Protein AF-A0A3B0WIZ2-F1 (afdb_monomer_lite)

Organism: NCBI:txid652676

Radius of gyration: 15.86 Å; chains: 1; bounding box: 39×32×47 Å

Sequence (96 aa):
MREWQLPKSLQEMTEFHIEPEKACDYKLETAIIHIATCITNNALAEIPISSDTLNINPIAWELTKLSVDDMEGIKAEVDLQASSVMGMLFSHKKSA

Secondary structure (DSSP, 8-state):
-TTTT--HHHHHHHHHTTSGGG-SS-HHHHHHHHHHHHHHHHHHTTPPP-TTT----HHHHHHH---HHHHHHHHHHHHHHHHHHHHHHT------

Foldseek 3Di:
DVVVVDDPLVVQLVVDLCPLVPGDPNSQSNLVSVQVVQLVVCVVVVHDQDPVRRPRDVVSCVSPVDDSVCSVVVSVVCVVVVVVVCCVVVVDDPPD

Structure (mmCIF, N/CA/C/O backbone):
data_AF-A0A3B0WIZ2-F1
#
_entry.id   AF-A0A3B0WIZ2-F1
#
loop_
_atom_site.group_PDB
_atom_site.id
_atom_site.type_symbol
_atom_site.label_atom_id
_atom_site.label_alt_id
_atom_site.label_comp_id
_atom_site.label_asym_id
_atom_site.label_entity_id
_atom_site.label_seq_id
_atom_site.pdbx_PDB_ins_code
_atom_site.Cartn_x
_atom_site.Cartn_y
_atom_site.Cartn_z
_atom_site.occupancy
_atom_site.B_iso_or_equiv
_atom_site.auth_seq_id
_atom_site.auth_comp_id
_atom_site.auth_asym_id
_atom_site.auth_atom_id
_atom_site.pdbx_PDB_model_num
ATOM 1 N N . MET A 1 1 ? -16.929 -1.122 -1.369 1.00 91.94 1 MET A N 1
ATOM 2 C CA . MET A 1 1 ? -16.523 -1.856 -0.146 1.00 91.94 1 MET A CA 1
ATOM 3 C C . MET A 1 1 ? -17.662 -2.027 0.861 1.00 91.94 1 MET A C 1
ATOM 5 O O . MET A 1 1 ? -17.936 -3.161 1.229 1.00 91.94 1 MET A O 1
ATOM 9 N N . ARG A 1 2 ? -18.350 -0.949 1.279 1.00 93.88 2 ARG A N 1
ATOM 10 C CA . ARG A 1 2 ? -19.446 -1.004 2.274 1.00 93.88 2 ARG A CA 1
ATOM 11 C C . ARG A 1 2 ? -20.692 -1.767 1.802 1.00 93.88 2 ARG A C 1
ATOM 13 O O . ARG A 1 2 ? -21.144 -2.657 2.510 1.00 93.88 2 ARG A O 1
ATOM 20 N N . GLU A 1 3 ? -21.161 -1.504 0.583 1.00 97.12 3 GLU A N 1
ATOM 21 C CA . GLU A 1 3 ? -22.319 -2.207 -0.007 1.00 97.12 3 GLU A CA 1
ATOM 22 C C . GLU A 1 3 ? -22.094 -3.714 -0.186 1.00 97.12 3 GLU A C 1
ATOM 24 O O . GLU A 1 3 ? -23.029 -4.503 -0.150 1.00 97.12 3 GLU A O 1
ATOM 29 N N . TRP A 1 4 ? -20.837 -4.128 -0.353 1.00 97.12 4 TRP A N 1
ATOM 30 C CA . TRP A 1 4 ? -20.459 -5.542 -0.449 1.00 97.12 4 TRP A CA 1
ATOM 31 C C . TRP A 1 4 ? -20.200 -6.174 0.922 1.00 97.12 4 TRP A C 1
ATOM 33 O O . TRP A 1 4 ? -19.744 -7.310 0.991 1.00 97.12 4 TRP A O 1
ATOM 43 N N . GLN A 1 5 ? -20.438 -5.425 2.005 1.00 96.75 5 GLN A N 1
ATOM 44 C CA . GLN A 1 5 ? -20.239 -5.851 3.390 1.00 96.75 5 GLN A CA 1
ATOM 45 C C . GLN A 1 5 ? -18.851 -6.459 3.657 1.00 96.75 5 GLN A C 1
ATOM 47 O O . GLN A 1 5 ? -18.700 -7.357 4.482 1.00 96.75 5 GLN A O 1
ATOM 52 N N . LEU A 1 6 ? -17.815 -5.959 2.972 1.00 97.62 6 LEU A N 1
ATOM 53 C CA . LEU A 1 6 ? -16.448 -6.435 3.180 1.00 97.62 6 LEU A CA 1
ATOM 54 C C . LEU A 1 6 ? -15.933 -6.070 4.583 1.00 97.62 6 LEU A C 1
ATOM 56 O O . LEU A 1 6 ? -16.417 -5.096 5.166 1.00 97.62 6 LEU A O 1
ATOM 60 N N . PRO A 1 7 ? -14.929 -6.789 5.117 1.00 97.81 7 PRO A N 1
ATOM 61 C CA . PRO A 1 7 ? -14.315 -6.475 6.405 1.00 97.81 7 PRO A CA 1
ATOM 62 C C . PRO A 1 7 ? -13.897 -5.008 6.544 1.00 97.81 7 PRO A C 1
ATOM 64 O O . PRO A 1 7 ? -13.490 -4.368 5.572 1.00 97.81 7 PRO A O 1
ATOM 67 N N . LYS A 1 8 ? -13.965 -4.484 7.774 1.00 97.00 8 LYS A N 1
ATOM 68 C CA . LYS A 1 8 ? -13.622 -3.087 8.078 1.00 97.00 8 LYS A CA 1
ATOM 69 C C . LYS A 1 8 ? -12.188 -2.726 7.691 1.00 97.00 8 LYS A C 1
ATOM 71 O O . LYS A 1 8 ? -11.993 -1.644 7.152 1.00 97.00 8 LYS A O 1
ATOM 76 N N . SER A 1 9 ? -11.252 -3.664 7.822 1.00 96.62 9 SER A N 1
ATOM 77 C CA . SER A 1 9 ? -9.875 -3.506 7.344 1.00 96.62 9 SER A CA 1
ATOM 78 C C . SER A 1 9 ? -9.803 -3.159 5.858 1.00 96.62 9 SER A C 1
ATOM 80 O O . SER A 1 9 ? -9.175 -2.173 5.486 1.00 96.62 9 SER A O 1
ATOM 82 N N . LEU A 1 10 ? -10.518 -3.906 5.006 1.00 97.00 10 LEU A N 1
ATOM 83 C CA . LEU A 1 10 ? -10.549 -3.652 3.563 1.00 97.00 10 LEU A CA 1
ATOM 84 C C . LEU A 1 10 ? -11.240 -2.327 3.227 1.00 97.00 10 LEU A C 1
ATOM 86 O O . LEU A 1 10 ? -10.859 -1.663 2.264 1.00 97.00 10 LEU A O 1
ATOM 90 N N . GLN A 1 11 ? -12.265 -1.950 3.997 1.00 97.50 11 GLN A N 1
ATOM 91 C CA . GLN A 1 11 ? -12.935 -0.660 3.828 1.00 97.50 11 GLN A CA 1
ATOM 92 C C . GLN A 1 11 ? -11.966 0.488 4.113 1.00 97.50 11 GLN A C 1
ATOM 94 O O . GLN A 1 11 ? -11.808 1.356 3.262 1.00 97.50 11 GLN A O 1
ATOM 99 N N . GLU A 1 12 ? -11.306 0.457 5.269 1.00 97.75 12 GLU A N 1
ATOM 100 C CA . GLU A 1 12 ? -10.455 1.542 5.751 1.00 97.75 12 GLU A CA 1
ATOM 101 C C . GLU A 1 12 ? -9.196 1.716 4.903 1.00 97.75 12 GLU A C 1
ATOM 103 O O . GLU A 1 12 ? -8.926 2.821 4.438 1.00 97.75 12 GLU A O 1
ATOM 108 N N . MET A 1 13 ? -8.481 0.627 4.599 1.00 97.25 13 MET A N 1
ATOM 109 C CA . MET A 1 13 ? -7.270 0.718 3.778 1.00 97.25 13 MET A CA 1
ATOM 110 C C . MET A 1 13 ? -7.585 1.234 2.368 1.00 97.25 13 MET A C 1
ATOM 112 O O . MET A 1 13 ? -6.852 2.051 1.825 1.00 97.25 13 MET A O 1
ATOM 116 N N . THR A 1 14 ? -8.721 0.838 1.782 1.00 96.38 14 THR A N 1
ATOM 117 C CA . THR A 1 14 ? -9.130 1.358 0.467 1.00 96.38 14 THR A CA 1
ATOM 118 C C . THR A 1 14 ? -9.522 2.834 0.552 1.00 96.38 14 THR A C 1
ATOM 120 O O . THR A 1 14 ? -9.236 3.593 -0.368 1.00 96.38 14 THR A O 1
ATOM 123 N N . GLU A 1 15 ? -10.160 3.251 1.644 1.00 97.50 15 GLU A N 1
ATOM 124 C CA . GLU A 1 15 ? -10.596 4.632 1.860 1.00 97.50 15 GLU A CA 1
ATOM 125 C C . GLU A 1 15 ? -9.422 5.591 2.105 1.00 97.50 15 GLU A C 1
ATOM 127 O O . GLU A 1 15 ? -9.449 6.708 1.594 1.00 97.50 15 GLU A O 1
ATOM 132 N N . PHE A 1 16 ? -8.378 5.152 2.817 1.00 98.38 16 PHE A N 1
ATOM 133 C CA . PHE A 1 16 ? -7.307 6.035 3.293 1.00 98.38 16 PHE A CA 1
ATOM 134 C C . PHE A 1 16 ? -5.897 5.722 2.772 1.00 98.38 16 PHE A C 1
ATOM 136 O O . PHE A 1 16 ? -4.972 6.430 3.143 1.00 98.38 16 PHE A O 1
ATOM 143 N N . HIS A 1 17 ? -5.673 4.745 1.883 1.00 97.62 17 HIS A N 1
ATOM 144 C CA . HIS A 1 17 ? -4.317 4.466 1.363 1.00 97.62 17 HIS A CA 1
ATOM 145 C C . HIS A 1 17 ? -3.632 5.650 0.657 1.00 97.62 17 HIS A C 1
ATOM 147 O O . HIS A 1 17 ? -2.419 5.627 0.496 1.00 97.62 17 HIS A O 1
ATOM 153 N N . ILE A 1 18 ? -4.362 6.678 0.215 1.00 97.19 18 ILE A N 1
ATOM 154 C CA . ILE A 1 18 ? -3.761 7.899 -0.351 1.00 97.19 18 ILE A CA 1
ATOM 155 C C . ILE A 1 18 ? -3.272 8.838 0.769 1.00 97.19 18 ILE A C 1
ATOM 157 O O . ILE A 1 18 ? -2.232 9.475 0.626 1.00 97.19 18 ILE A O 1
ATOM 161 N N . GLU A 1 19 ? -3.994 8.880 1.890 1.00 97.69 19 GLU A N 1
ATOM 162 C CA . GLU A 1 19 ? -3.756 9.734 3.065 1.00 97.69 19 GLU A CA 1
ATOM 163 C C . GLU A 1 19 ? -3.734 8.852 4.336 1.00 97.69 19 GLU A C 1
ATOM 165 O O . GLU A 1 19 ? -4.682 8.882 5.134 1.00 97.69 19 GLU A O 1
ATOM 170 N N . PRO A 1 20 ? -2.703 7.998 4.513 1.00 98.00 20 PRO A N 1
ATOM 171 C CA . PRO A 1 20 ? -2.681 6.949 5.539 1.00 98.00 20 PRO A CA 1
ATOM 172 C C . PRO A 1 20 ? -2.764 7.477 6.979 1.00 98.00 20 PRO A C 1
ATOM 174 O O . PRO A 1 20 ? -3.153 6.743 7.884 1.00 98.00 20 PRO A O 1
ATOM 177 N N . GLU A 1 21 ? -2.455 8.752 7.210 1.00 97.81 21 GLU A N 1
ATOM 178 C CA . GLU A 1 21 ? -2.613 9.434 8.495 1.00 97.81 21 GLU A CA 1
ATOM 179 C C . GLU A 1 21 ? -4.072 9.560 8.958 1.00 97.81 21 GLU A C 1
ATOM 181 O O . GLU A 1 21 ? -4.316 9.759 10.149 1.00 97.81 21 GLU A O 1
ATOM 186 N N . LYS A 1 22 ? -5.041 9.432 8.041 1.00 98.25 22 LYS A N 1
ATOM 187 C CA . LYS A 1 22 ? -6.478 9.455 8.357 1.00 98.25 22 LYS A CA 1
ATOM 188 C C . LYS A 1 22 ? -7.012 8.104 8.838 1.00 98.25 22 LYS A C 1
ATOM 190 O O . LYS A 1 22 ? -8.137 8.055 9.330 1.00 98.25 22 LYS A O 1
ATOM 195 N N . ALA A 1 23 ? -6.231 7.029 8.713 1.00 98.00 23 ALA A N 1
ATOM 196 C CA . ALA A 1 23 ? -6.607 5.723 9.237 1.00 98.00 23 ALA A CA 1
ATOM 197 C C . ALA A 1 23 ? -6.661 5.737 10.775 1.00 98.00 23 ALA A C 1
ATOM 199 O O . ALA A 1 23 ? -5.828 6.351 11.452 1.00 98.00 23 ALA A O 1
ATOM 200 N N . CYS A 1 24 ? -7.630 5.019 11.331 1.00 96.50 24 CYS A N 1
ATOM 201 C CA . CYS A 1 24 ? -7.904 4.934 12.761 1.00 96.50 24 CYS A CA 1
ATOM 202 C C . CYS A 1 24 ? -7.583 3.541 13.305 1.00 96.50 24 CYS A C 1
ATOM 204 O O . CYS A 1 24 ? -6.718 3.425 14.175 1.00 96.50 24 CYS A O 1
ATOM 206 N N . ASP A 1 25 ? -8.248 2.508 12.784 1.00 97.88 25 ASP A N 1
ATOM 207 C CA . ASP A 1 25 ? -8.222 1.154 13.340 1.00 97.88 25 ASP A CA 1
ATOM 208 C C . ASP A 1 25 ? -7.223 0.245 12.603 1.00 97.88 25 ASP A C 1
ATOM 210 O O . ASP A 1 25 ? -6.608 -0.619 13.227 1.00 97.88 25 ASP A O 1
ATOM 214 N N . TYR A 1 26 ? -6.998 0.467 11.302 1.00 98.19 26 TYR A N 1
ATOM 215 C CA . TYR A 1 26 ? -6.175 -0.396 10.433 1.00 98.19 26 TYR A CA 1
ATOM 216 C C . TYR A 1 26 ? -5.007 0.372 9.807 1.00 98.19 26 TYR A C 1
ATOM 218 O O . TYR A 1 26 ? -4.799 0.395 8.588 1.00 98.19 26 TYR A O 1
ATOM 226 N N . LYS A 1 27 ? -4.257 1.076 10.661 1.00 98.31 27 LYS A N 1
ATOM 227 C CA . LYS A 1 27 ? -3.191 1.999 10.243 1.00 98.31 27 LYS A CA 1
ATOM 228 C C . LYS A 1 27 ? -2.041 1.298 9.530 1.00 98.31 27 LYS A C 1
ATOM 230 O O . LYS A 1 27 ? -1.553 1.807 8.526 1.00 98.31 27 LYS A O 1
ATOM 235 N N . LEU A 1 28 ? -1.607 0.143 10.040 1.00 98.38 28 LEU A N 1
ATOM 236 C CA . LEU A 1 28 ? -0.479 -0.590 9.467 1.00 98.38 28 LEU A CA 1
ATOM 237 C C . LEU A 1 28 ? -0.828 -1.123 8.074 1.00 98.38 28 LEU A C 1
ATOM 239 O O . LEU A 1 28 ? -0.061 -0.943 7.136 1.00 98.38 28 LEU A O 1
ATOM 243 N N . GLU A 1 29 ? -2.003 -1.725 7.918 1.00 98.19 29 GLU A N 1
ATOM 244 C CA . GLU A 1 29 ? -2.498 -2.217 6.635 1.00 98.19 29 GLU A CA 1
ATOM 245 C C . GLU A 1 29 ? -2.655 -1.073 5.633 1.00 98.19 29 GLU A C 1
ATOM 247 O O . GLU A 1 29 ? -2.226 -1.188 4.485 1.00 98.19 29 GLU A O 1
ATOM 252 N N . THR A 1 30 ? -3.199 0.063 6.077 1.00 98.56 30 THR A N 1
ATOM 253 C CA . THR A 1 30 ? -3.322 1.262 5.239 1.00 98.56 30 THR A CA 1
ATOM 254 C C . THR A 1 30 ? -1.950 1.781 4.800 1.00 98.56 30 THR A C 1
ATOM 256 O O . THR A 1 30 ? -1.766 2.093 3.625 1.00 98.56 30 THR A O 1
ATOM 259 N N . ALA A 1 31 ? -0.964 1.811 5.702 1.00 98.44 31 ALA A N 1
ATOM 260 C CA . ALA A 1 31 ? 0.416 2.178 5.387 1.00 98.44 31 ALA A CA 1
ATOM 261 C C . ALA A 1 31 ? 1.071 1.220 4.377 1.00 98.44 31 ALA A C 1
ATOM 263 O O . ALA A 1 31 ? 1.747 1.675 3.456 1.00 98.44 31 ALA A O 1
ATOM 264 N N . ILE A 1 32 ? 0.842 -0.090 4.505 1.00 97.94 32 ILE A N 1
ATOM 265 C CA . ILE A 1 32 ? 1.351 -1.089 3.553 1.00 97.94 32 ILE A CA 1
ATOM 266 C C . ILE A 1 32 ? 0.764 -0.846 2.156 1.00 97.94 32 ILE A C 1
ATOM 268 O O . ILE A 1 32 ? 1.512 -0.800 1.179 1.00 97.94 32 ILE A O 1
ATOM 272 N N . ILE A 1 33 ? -0.554 -0.639 2.047 1.00 97.94 33 ILE A N 1
ATOM 273 C CA . ILE A 1 33 ? -1.203 -0.362 0.754 1.00 97.94 33 ILE A CA 1
ATOM 274 C C . ILE A 1 33 ? -0.744 0.983 0.177 1.00 97.94 33 ILE A C 1
ATOM 276 O O . ILE A 1 33 ? -0.552 1.085 -1.036 1.00 97.94 33 ILE A O 1
ATOM 280 N N . HIS A 1 34 ? -0.512 1.992 1.020 1.00 98.31 34 HIS A N 1
ATOM 281 C CA . HIS A 1 34 ? 0.054 3.272 0.599 1.00 98.31 34 HIS A CA 1
ATOM 282 C C . HIS A 1 34 ? 1.428 3.092 -0.065 1.00 98.31 34 HIS A C 1
ATOM 284 O O . HIS A 1 34 ? 1.615 3.493 -1.214 1.00 98.31 34 HIS A O 1
ATOM 290 N N . ILE A 1 35 ? 2.364 2.412 0.612 1.00 97.25 35 ILE A N 1
ATOM 291 C CA . ILE A 1 35 ? 3.706 2.134 0.072 1.00 97.25 35 ILE A CA 1
ATOM 292 C C . ILE A 1 35 ? 3.610 1.344 -1.238 1.00 97.25 35 ILE A C 1
ATOM 294 O O . ILE A 1 35 ? 4.215 1.734 -2.238 1.00 97.25 35 ILE A O 1
ATOM 298 N N . ALA A 1 36 ? 2.808 0.274 -1.264 1.00 96.31 36 ALA A N 1
ATOM 299 C CA . ALA A 1 36 ? 2.614 -0.542 -2.461 1.00 96.31 36 ALA A CA 1
ATOM 300 C C . ALA A 1 36 ? 2.075 0.281 -3.644 1.00 96.31 36 ALA A C 1
ATOM 302 O O . ALA A 1 36 ? 2.523 0.103 -4.780 1.00 96.31 36 ALA A O 1
ATOM 303 N N . THR A 1 37 ? 1.157 1.215 -3.381 1.00 96.12 37 THR A N 1
ATOM 304 C CA . THR A 1 37 ? 0.600 2.124 -4.392 1.00 96.12 37 THR A CA 1
ATOM 305 C C . THR A 1 37 ? 1.677 3.050 -4.953 1.00 96.12 37 THR A C 1
ATOM 307 O O . THR A 1 37 ? 1.797 3.165 -6.171 1.00 96.12 37 THR A O 1
ATOM 310 N N . CYS A 1 38 ? 2.506 3.663 -4.102 1.00 95.44 38 CYS A N 1
ATOM 311 C CA . CYS A 1 38 ? 3.590 4.543 -4.549 1.00 95.44 38 CYS A CA 1
ATOM 312 C C . CYS A 1 38 ? 4.637 3.799 -5.392 1.00 95.44 38 CYS A C 1
ATOM 314 O O . CY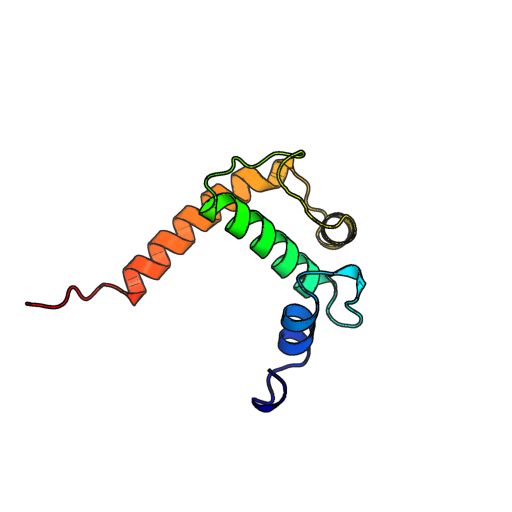S A 1 38 ? 5.001 4.273 -6.468 1.00 95.44 38 CYS A O 1
ATOM 316 N N . ILE A 1 39 ? 5.067 2.609 -4.958 1.00 94.56 39 ILE A N 1
ATOM 317 C CA . ILE A 1 39 ? 6.008 1.769 -5.719 1.00 94.56 39 ILE A CA 1
ATOM 318 C C . ILE A 1 39 ? 5.418 1.400 -7.086 1.00 94.56 39 ILE A C 1
ATOM 320 O O . ILE A 1 39 ? 6.091 1.524 -8.110 1.00 94.56 39 ILE A O 1
ATOM 324 N N . THR A 1 40 ? 4.152 0.978 -7.111 1.00 93.12 40 THR A N 1
ATOM 325 C CA . THR A 1 40 ? 3.465 0.576 -8.346 1.00 93.12 40 THR A CA 1
ATOM 326 C C . THR A 1 40 ? 3.305 1.755 -9.302 1.00 93.12 40 THR A C 1
ATOM 328 O O . THR A 1 40 ? 3.558 1.610 -10.495 1.00 93.12 40 THR A O 1
ATOM 331 N N . ASN A 1 41 ? 2.944 2.937 -8.798 1.00 93.44 41 ASN A N 1
ATOM 332 C CA . ASN A 1 41 ? 2.812 4.140 -9.619 1.00 93.44 41 ASN A CA 1
ATOM 333 C C . ASN A 1 41 ? 4.144 4.534 -10.268 1.00 93.44 41 ASN A C 1
ATOM 335 O O . ASN A 1 41 ? 4.166 4.818 -11.464 1.00 93.44 41 ASN A O 1
ATOM 339 N N . ASN A 1 42 ? 5.253 4.489 -9.522 1.00 93.62 42 ASN A N 1
ATOM 340 C CA . ASN A 1 42 ? 6.576 4.749 -10.093 1.00 93.62 42 ASN A CA 1
ATOM 341 C C . ASN A 1 42 ? 6.953 3.696 -11.141 1.00 93.62 42 ASN A C 1
ATOM 343 O O . ASN A 1 42 ? 7.433 4.056 -12.212 1.00 93.62 42 ASN A O 1
ATOM 347 N N . ALA A 1 43 ? 6.674 2.414 -10.878 1.00 90.06 43 ALA A N 1
ATOM 348 C CA . ALA A 1 43 ? 6.922 1.339 -11.836 1.00 90.06 43 ALA A CA 1
ATOM 349 C C . ALA A 1 43 ? 6.136 1.529 -13.146 1.00 90.06 43 ALA A C 1
ATOM 351 O O . ALA A 1 43 ? 6.706 1.381 -14.223 1.00 90.06 43 ALA A O 1
ATOM 352 N N . LEU A 1 44 ? 4.853 1.901 -13.064 1.00 90.81 44 LEU A N 1
ATOM 353 C CA . LEU A 1 44 ? 4.006 2.172 -14.233 1.00 90.81 44 LEU A CA 1
ATOM 354 C C . LEU A 1 44 ? 4.439 3.423 -15.007 1.00 90.81 44 LEU A C 1
ATOM 356 O O . LEU A 1 44 ? 4.258 3.480 -16.220 1.00 90.81 44 LEU A O 1
ATOM 360 N N . ALA A 1 45 ? 4.991 4.417 -14.313 1.00 93.69 45 ALA A N 1
ATOM 361 C CA . ALA A 1 45 ? 5.528 5.633 -14.913 1.00 93.69 45 ALA A CA 1
ATOM 362 C C . ALA A 1 45 ? 6.988 5.490 -15.387 1.00 93.69 45 ALA A C 1
ATOM 364 O O . ALA A 1 45 ? 7.564 6.473 -15.848 1.00 93.69 45 ALA A O 1
ATOM 365 N N . GLU A 1 46 ? 7.589 4.302 -15.250 1.00 91.81 46 GLU A N 1
ATOM 366 C CA . GLU A 1 46 ? 9.002 4.029 -15.551 1.00 91.81 46 GLU A CA 1
ATOM 367 C C . GLU A 1 46 ? 9.980 4.957 -14.796 1.00 91.81 46 GLU A C 1
ATOM 369 O O . GLU A 1 46 ? 11.075 5.269 -15.266 1.00 91.81 46 GLU A O 1
ATOM 374 N N . ILE A 1 47 ? 9.590 5.396 -13.594 1.00 93.44 47 ILE A N 1
ATOM 375 C CA . ILE A 1 47 ? 10.400 6.243 -12.715 1.00 93.44 47 ILE A CA 1
ATOM 376 C C . ILE A 1 47 ? 11.226 5.340 -11.783 1.00 93.44 47 ILE A C 1
ATOM 378 O O . ILE A 1 47 ? 10.650 4.499 -11.085 1.00 93.44 47 ILE A O 1
ATOM 382 N N . PRO A 1 48 ? 12.563 5.498 -11.725 1.00 89.56 48 PRO A N 1
ATOM 383 C CA . PRO A 1 48 ? 13.404 4.752 -10.792 1.00 89.56 48 PRO A CA 1
ATOM 384 C C . PRO A 1 48 ? 13.009 4.998 -9.337 1.00 89.56 48 PRO A C 1
ATOM 386 O O . PRO A 1 48 ? 12.598 6.098 -8.981 1.00 89.56 48 PRO A O 1
ATOM 389 N N . ILE A 1 49 ? 13.185 3.992 -8.482 1.00 89.94 49 ILE A N 1
ATOM 390 C CA . ILE A 1 49 ? 13.006 4.148 -7.038 1.00 89.94 49 ILE A CA 1
ATOM 391 C C . ILE A 1 49 ? 14.176 4.944 -6.458 1.00 89.94 49 ILE A C 1
ATOM 393 O O . ILE A 1 49 ? 15.337 4.586 -6.634 1.00 89.94 49 ILE A O 1
ATOM 397 N N . SER A 1 50 ? 13.857 6.012 -5.738 1.00 88.88 50 SER A N 1
ATOM 398 C CA . SER A 1 50 ? 14.796 6.792 -4.936 1.00 88.88 50 SER A CA 1
ATOM 399 C C . SER A 1 50 ? 14.046 7.569 -3.853 1.00 88.88 50 SER A C 1
ATOM 401 O O . SER A 1 50 ? 12.816 7.663 -3.880 1.00 88.88 50 SER A O 1
ATOM 403 N N . SER A 1 51 ? 14.784 8.177 -2.922 1.00 85.25 51 SER A N 1
ATOM 404 C CA . SER A 1 51 ? 14.215 9.062 -1.893 1.00 85.25 51 SER A CA 1
ATOM 405 C C . SER A 1 51 ? 13.440 10.239 -2.483 1.00 85.25 51 SER A C 1
ATOM 407 O O . SER A 1 51 ? 12.461 10.686 -1.898 1.00 85.25 51 SER A O 1
ATOM 409 N N . ASP A 1 52 ? 13.873 10.722 -3.647 1.00 87.94 52 ASP A N 1
ATOM 410 C CA . ASP A 1 52 ? 13.343 11.940 -4.264 1.00 87.94 52 ASP A CA 1
ATOM 411 C C . ASP A 1 52 ? 12.112 11.660 -5.135 1.00 87.94 52 ASP A C 1
ATOM 413 O O . ASP A 1 52 ? 11.364 12.570 -5.488 1.00 87.94 52 ASP A O 1
ATOM 417 N N . THR A 1 53 ? 11.909 10.396 -5.506 1.00 91.38 53 THR A N 1
ATOM 418 C CA . THR A 1 53 ? 10.841 9.959 -6.414 1.00 91.38 53 THR A CA 1
ATOM 419 C C . THR A 1 53 ? 9.733 9.205 -5.691 1.00 91.38 53 THR A C 1
ATOM 421 O O . THR A 1 53 ? 8.593 9.206 -6.157 1.00 91.38 53 THR A O 1
ATOM 424 N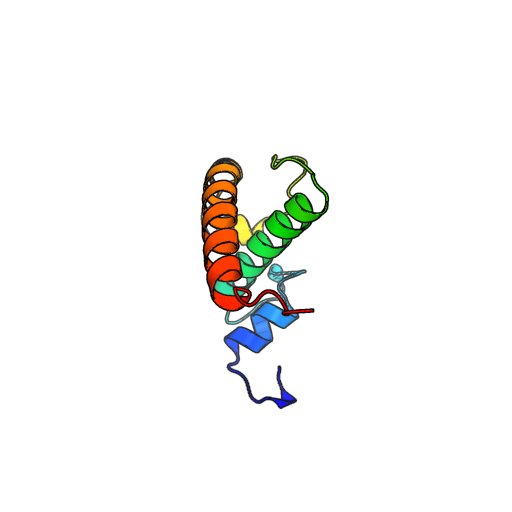 N . LEU A 1 54 ? 10.027 8.554 -4.563 1.00 91.88 54 LEU A N 1
ATOM 425 C CA . LEU A 1 54 ? 9.019 7.901 -3.736 1.00 91.88 54 LEU A CA 1
ATOM 426 C C . LEU A 1 54 ? 8.361 8.916 -2.805 1.00 91.88 54 LEU A C 1
ATOM 428 O O . LEU A 1 54 ? 8.822 9.172 -1.694 1.00 91.88 54 LEU A O 1
ATOM 432 N N . ASN A 1 55 ? 7.2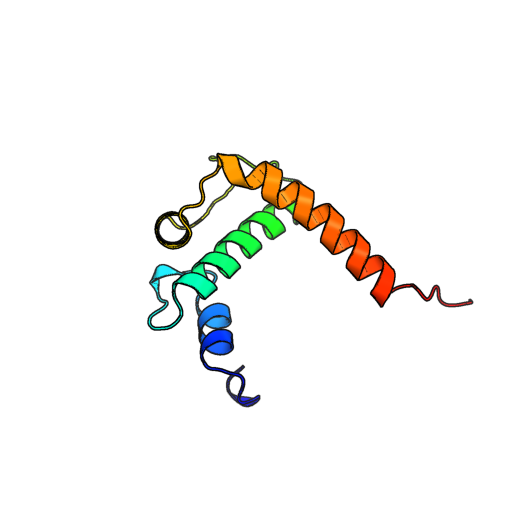22 9.447 -3.240 1.00 92.50 55 ASN A N 1
ATOM 433 C CA . ASN A 1 55 ? 6.372 10.279 -2.396 1.00 92.50 55 ASN A CA 1
ATOM 434 C C . ASN A 1 55 ? 5.540 9.409 -1.436 1.00 92.50 55 ASN A C 1
ATOM 436 O O . ASN A 1 55 ? 4.343 9.207 -1.635 1.00 92.50 55 ASN A O 1
ATOM 440 N N . ILE A 1 56 ? 6.206 8.832 -0.435 1.00 96.56 56 ILE A N 1
ATOM 441 C CA . ILE A 1 56 ? 5.585 8.031 0.624 1.00 96.56 56 ILE A CA 1
ATOM 442 C C . ILE A 1 56 ? 5.377 8.911 1.857 1.00 96.56 56 ILE A C 1
ATOM 444 O O . ILE A 1 56 ? 6.298 9.581 2.328 1.00 96.56 56 ILE A O 1
ATOM 448 N N . ASN A 1 57 ? 4.166 8.882 2.406 1.00 97.62 57 ASN A N 1
ATOM 449 C CA . ASN A 1 57 ? 3.813 9.595 3.621 1.00 97.62 57 ASN A CA 1
ATOM 450 C C . ASN A 1 57 ? 4.687 9.121 4.803 1.00 97.62 57 ASN A C 1
ATOM 452 O O . ASN A 1 57 ? 4.771 7.911 5.040 1.00 97.62 57 ASN A O 1
ATOM 456 N N . PRO A 1 58 ? 5.285 10.035 5.594 1.00 96.94 58 PRO A N 1
ATOM 457 C CA . PRO A 1 58 ? 6.164 9.682 6.709 1.00 96.94 58 PRO A CA 1
ATOM 458 C C . PRO A 1 58 ? 5.575 8.688 7.717 1.00 96.94 58 PRO A C 1
ATOM 460 O O . PRO A 1 58 ? 6.312 7.855 8.247 1.00 96.94 58 PRO A O 1
ATOM 463 N N . ILE A 1 59 ? 4.258 8.722 7.957 1.00 97.69 59 ILE A N 1
ATOM 464 C CA . ILE A 1 59 ? 3.624 7.794 8.902 1.00 97.69 59 ILE A CA 1
ATOM 465 C C . ILE A 1 59 ? 3.719 6.342 8.431 1.00 97.69 59 ILE A C 1
ATOM 467 O O . ILE A 1 59 ? 3.783 5.426 9.248 1.00 97.69 59 ILE A O 1
ATOM 471 N N . ALA A 1 60 ? 3.775 6.113 7.117 1.00 98.12 60 ALA A N 1
ATOM 472 C CA . ALA A 1 60 ? 3.893 4.772 6.573 1.00 98.12 60 ALA A CA 1
ATOM 473 C C . ALA A 1 60 ? 5.273 4.169 6.870 1.00 98.12 60 ALA A C 1
ATOM 475 O O . ALA A 1 60 ? 5.354 3.002 7.256 1.00 98.12 60 ALA A O 1
ATOM 476 N N . TRP A 1 61 ? 6.340 4.971 6.792 1.00 97.56 61 TRP A N 1
ATOM 477 C CA . TRP A 1 61 ? 7.678 4.563 7.233 1.00 97.56 61 TRP A CA 1
ATOM 478 C C . TRP A 1 61 ? 7.712 4.260 8.727 1.00 97.56 61 TRP A C 1
ATOM 480 O O . TRP A 1 61 ? 8.219 3.221 9.149 1.00 97.56 61 TRP A O 1
ATOM 490 N N . GLU A 1 62 ? 7.110 5.130 9.541 1.00 98.00 62 GLU A N 1
ATOM 491 C CA . GLU A 1 62 ? 7.071 4.941 10.989 1.00 98.00 62 GLU A CA 1
ATOM 492 C C . GLU A 1 62 ? 6.350 3.646 11.387 1.00 98.00 62 GLU A C 1
ATOM 494 O O . GLU A 1 62 ? 6.836 2.920 12.259 1.00 98.00 62 GLU A O 1
ATOM 499 N N . LEU A 1 63 ? 5.207 3.353 10.765 1.00 98.19 63 LEU A N 1
ATOM 500 C CA . LEU A 1 63 ? 4.383 2.191 11.098 1.00 98.19 63 LEU A CA 1
ATOM 501 C C . LEU A 1 63 ? 4.995 0.880 10.605 1.00 98.19 63 LEU A C 1
ATOM 503 O O . LEU A 1 63 ? 4.984 -0.108 11.336 1.00 98.19 63 LEU A O 1
ATOM 507 N N . THR A 1 64 ? 5.536 0.869 9.387 1.00 97.88 64 THR A N 1
ATOM 508 C CA . THR A 1 64 ? 6.092 -0.350 8.774 1.00 97.88 64 THR A CA 1
ATOM 509 C C . THR A 1 64 ? 7.526 -0.641 9.201 1.00 97.88 64 THR A C 1
ATOM 511 O O . THR A 1 64 ? 7.974 -1.776 9.060 1.00 97.88 64 THR A O 1
ATOM 514 N N . LYS A 1 65 ? 8.239 0.364 9.733 1.00 98.00 65 LYS A N 1
ATOM 515 C CA . LYS A 1 65 ? 9.683 0.320 10.028 1.00 98.00 65 LYS A CA 1
ATOM 516 C C . LYS A 1 65 ? 10.558 0.044 8.802 1.00 98.00 65 LYS A C 1
ATOM 518 O O . LYS A 1 65 ? 11.727 -0.293 8.963 1.00 98.00 65 LYS A O 1
ATOM 523 N N . LEU A 1 66 ? 9.997 0.211 7.608 1.00 96.88 66 LEU A N 1
ATOM 524 C CA . LEU A 1 66 ? 10.730 0.174 6.353 1.00 96.88 66 LEU A CA 1
ATOM 525 C C . LEU A 1 66 ? 11.420 1.514 6.102 1.00 96.88 66 LEU A C 1
ATOM 527 O O . LEU A 1 66 ? 11.101 2.541 6.709 1.00 96.88 66 LEU A O 1
ATOM 531 N N . SER A 1 67 ? 12.344 1.489 5.159 1.00 95.56 67 SER A N 1
ATOM 532 C CA . SER A 1 67 ? 13.104 2.628 4.681 1.00 95.56 67 SER A CA 1
ATOM 533 C C . SER A 1 67 ? 13.189 2.614 3.157 1.00 95.56 67 SER A C 1
ATOM 535 O O . SER A 1 67 ? 12.830 1.635 2.502 1.00 95.56 67 SER A O 1
ATOM 537 N N . VAL A 1 68 ? 13.697 3.704 2.578 1.00 93.50 68 VAL A N 1
ATOM 538 C CA . VAL A 1 68 ? 13.943 3.781 1.132 1.00 93.50 68 VAL A CA 1
ATOM 539 C C . VAL A 1 68 ? 14.912 2.697 0.648 1.00 93.50 68 VAL A C 1
ATOM 541 O O . VAL A 1 68 ? 14.729 2.173 -0.448 1.00 93.50 68 VAL A O 1
ATOM 544 N N . ASP A 1 69 ? 15.877 2.308 1.483 1.00 94.00 69 ASP A N 1
ATOM 545 C CA . ASP A 1 69 ? 16.893 1.306 1.147 1.00 94.00 69 ASP A CA 1
ATOM 546 C C . ASP A 1 69 ? 16.281 -0.096 0.968 1.00 94.00 69 ASP A C 1
ATOM 548 O O . ASP A 1 69 ? 16.806 -0.918 0.219 1.00 94.00 69 ASP A O 1
ATOM 552 N N . ASP A 1 70 ? 15.123 -0.359 1.583 1.00 95.12 70 ASP A N 1
ATOM 553 C CA . ASP A 1 70 ? 14.401 -1.628 1.434 1.00 95.12 70 ASP A CA 1
ATOM 554 C C . ASP A 1 70 ? 13.641 -1.721 0.096 1.00 95.12 70 ASP A C 1
ATOM 556 O O . ASP A 1 70 ? 13.269 -2.809 -0.355 1.00 95.12 70 ASP A O 1
ATOM 560 N N . MET A 1 71 ? 13.373 -0.581 -0.549 1.00 93.56 71 MET A N 1
ATOM 561 C CA . MET A 1 71 ? 12.396 -0.487 -1.638 1.00 93.56 71 MET A CA 1
ATOM 562 C C . MET A 1 71 ? 12.873 -1.133 -2.931 1.00 93.56 71 MET A C 1
ATOM 564 O O . MET A 1 71 ? 12.066 -1.731 -3.642 1.00 93.56 71 MET A O 1
ATOM 568 N N . GLU A 1 72 ? 14.166 -1.045 -3.240 1.00 90.56 72 GLU A N 1
ATOM 569 C CA . GLU A 1 72 ? 14.721 -1.657 -4.449 1.00 90.56 72 GLU A CA 1
ATOM 570 C C . GLU A 1 72 ? 14.596 -3.186 -4.397 1.00 90.56 72 GLU A C 1
ATOM 572 O O . GLU A 1 72 ? 14.100 -3.805 -5.341 1.00 90.56 72 GLU A O 1
ATOM 577 N N . GLY A 1 73 ? 14.947 -3.788 -3.254 1.00 92.94 73 GLY A N 1
ATOM 578 C CA . GLY A 1 73 ? 14.810 -5.227 -3.030 1.00 92.94 73 GLY A CA 1
ATOM 579 C C . GLY A 1 73 ? 13.352 -5.687 -3.052 1.00 92.94 73 GLY A C 1
ATOM 580 O O . GLY A 1 73 ? 13.024 -6.670 -3.717 1.00 92.94 73 GLY A O 1
ATOM 581 N N . ILE A 1 74 ? 12.460 -4.943 -2.388 1.00 94.38 74 ILE A N 1
ATOM 582 C CA . ILE A 1 74 ? 11.020 -5.232 -2.399 1.00 94.38 74 ILE A CA 1
ATOM 583 C C . ILE A 1 74 ? 10.457 -5.153 -3.821 1.00 94.38 74 ILE A C 1
ATOM 585 O O . ILE A 1 74 ? 9.725 -6.053 -4.231 1.00 94.38 74 ILE A O 1
ATOM 589 N N . LYS A 1 75 ? 10.805 -4.121 -4.599 1.00 91.81 75 LYS A N 1
ATOM 590 C CA . LYS A 1 75 ? 10.324 -3.976 -5.979 1.00 91.81 75 LYS A CA 1
ATOM 591 C C . LYS A 1 75 ? 10.780 -5.142 -6.854 1.00 91.81 75 LYS A C 1
ATOM 593 O O . LYS A 1 75 ? 9.962 -5.698 -7.582 1.00 91.81 75 LYS A O 1
ATOM 598 N N . ALA A 1 76 ? 12.054 -5.524 -6.764 1.00 91.81 76 ALA A N 1
ATOM 599 C CA . ALA A 1 76 ? 12.597 -6.630 -7.544 1.00 91.81 76 ALA A CA 1
ATOM 600 C C . ALA A 1 76 ? 11.852 -7.946 -7.266 1.00 91.81 76 ALA A C 1
ATOM 602 O O . ALA A 1 76 ? 11.481 -8.654 -8.203 1.00 91.81 76 ALA A O 1
ATOM 603 N N . GLU A 1 77 ? 11.575 -8.246 -5.994 1.00 94.94 77 GLU A N 1
ATOM 604 C CA . GLU A 1 77 ? 10.813 -9.437 -5.609 1.00 94.94 77 GLU A CA 1
ATOM 605 C C . GLU A 1 77 ? 9.356 -9.367 -6.098 1.00 94.94 77 GLU A C 1
ATOM 607 O O . GLU A 1 77 ? 8.837 -10.330 -6.669 1.00 94.94 77 GLU A O 1
ATOM 612 N N . VAL A 1 78 ? 8.699 -8.214 -5.935 1.00 92.44 78 VAL A N 1
ATOM 613 C CA . VAL A 1 78 ? 7.311 -8.003 -6.374 1.00 92.44 78 VAL A CA 1
ATOM 614 C C . VAL A 1 78 ? 7.169 -8.151 -7.888 1.00 92.44 78 VAL A C 1
ATOM 616 O O . VAL A 1 78 ? 6.238 -8.820 -8.331 1.00 92.44 78 VAL A O 1
ATOM 619 N N . ASP A 1 79 ? 8.082 -7.592 -8.688 1.00 91.50 79 ASP A N 1
ATOM 620 C CA . ASP A 1 79 ? 8.052 -7.713 -10.153 1.00 91.50 79 ASP A CA 1
ATOM 621 C C . ASP A 1 79 ? 8.107 -9.192 -10.593 1.00 91.50 79 ASP A C 1
ATOM 623 O O . ASP A 1 79 ? 7.390 -9.622 -11.508 1.00 91.50 79 ASP A O 1
ATOM 627 N N . LEU A 1 80 ? 8.932 -9.991 -9.906 1.00 93.75 80 LEU A N 1
ATOM 628 C CA . LEU A 1 80 ? 9.129 -11.419 -10.164 1.00 93.75 80 LEU A CA 1
ATOM 629 C C . LEU A 1 80 ? 7.874 -12.227 -9.797 1.00 93.75 80 LEU A C 1
ATOM 631 O O . LEU A 1 80 ? 7.374 -13.021 -10.602 1.00 93.75 80 LEU A O 1
ATOM 635 N N . GLN A 1 81 ? 7.315 -11.975 -8.610 1.00 93.75 81 GLN A N 1
ATOM 636 C CA . GLN A 1 81 ? 6.095 -12.627 -8.135 1.00 93.75 81 GLN A CA 1
ATOM 637 C C . GLN A 1 81 ? 4.868 -12.243 -8.972 1.00 93.75 81 GLN A C 1
ATOM 639 O O . GLN A 1 81 ? 4.097 -13.121 -9.368 1.00 93.75 81 GLN A O 1
ATOM 644 N N . ALA A 1 82 ? 4.702 -10.958 -9.296 1.00 90.88 82 ALA A N 1
ATOM 645 C CA . ALA A 1 82 ? 3.594 -10.465 -10.108 1.00 90.88 82 ALA A CA 1
ATOM 646 C C . ALA A 1 82 ? 3.608 -11.100 -11.503 1.00 90.88 82 ALA A C 1
ATOM 648 O O . ALA A 1 82 ? 2.585 -11.613 -11.958 1.00 90.88 82 ALA A O 1
ATOM 649 N N . SER A 1 83 ? 4.777 -11.151 -12.151 1.00 91.06 83 SER A N 1
ATOM 650 C CA . SER A 1 83 ? 4.939 -11.796 -13.460 1.00 91.06 83 SER A CA 1
ATOM 651 C C . SER A 1 83 ? 4.568 -13.282 -13.418 1.00 91.06 83 SER A C 1
ATOM 653 O O . SER A 1 83 ? 3.857 -13.771 -14.299 1.00 91.06 83 SER A O 1
ATOM 655 N N . SER A 1 84 ? 4.997 -13.991 -12.369 1.00 93.56 84 SER A N 1
ATOM 656 C CA . SER A 1 84 ? 4.671 -15.406 -12.155 1.00 93.56 84 SER A CA 1
ATOM 657 C C . SER A 1 84 ? 3.160 -15.633 -12.018 1.00 93.56 84 SER A C 1
ATOM 659 O O . SER A 1 84 ? 2.572 -16.421 -12.765 1.00 93.56 84 SER A O 1
ATOM 661 N N . VAL A 1 85 ? 2.498 -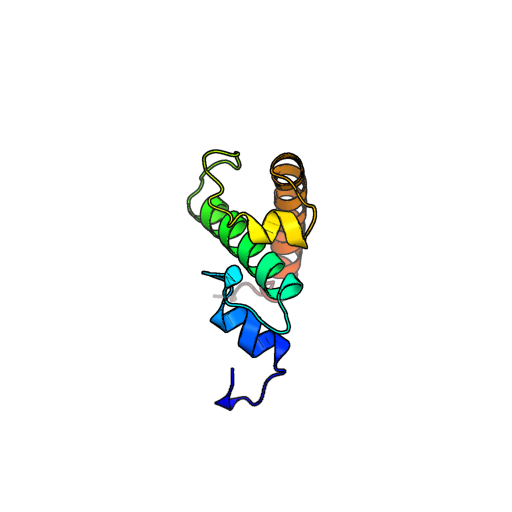14.882 -11.130 1.00 92.81 85 VAL A N 1
ATOM 662 C CA . VAL A 1 85 ? 1.052 -15.004 -10.883 1.00 92.81 85 VAL A CA 1
ATOM 663 C C . VAL A 1 85 ? 0.237 -14.645 -12.127 1.00 92.81 85 VAL A C 1
ATOM 665 O O . VAL A 1 85 ? -0.692 -15.371 -12.489 1.00 92.81 85 VAL A O 1
ATOM 668 N N . MET A 1 86 ? 0.598 -13.568 -12.831 1.00 91.75 86 MET A N 1
ATOM 669 C CA . MET A 1 86 ? -0.080 -13.170 -14.069 1.00 91.75 86 MET A CA 1
ATOM 670 C C . MET A 1 86 ? 0.065 -14.236 -15.161 1.00 91.75 86 MET A C 1
ATOM 672 O O . MET A 1 86 ? -0.905 -14.533 -15.862 1.00 91.75 86 MET A O 1
ATOM 676 N N . GLY A 1 87 ? 1.237 -14.869 -15.266 1.00 92.38 87 GLY A N 1
ATOM 677 C CA . GLY A 1 87 ? 1.465 -15.993 -16.173 1.00 92.38 87 GLY A CA 1
ATOM 678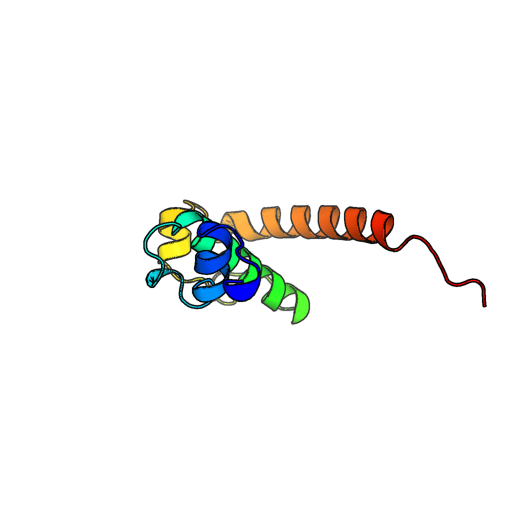 C C . GLY A 1 87 ? 0.568 -17.199 -15.879 1.00 92.38 87 GLY A C 1
ATOM 679 O O . GLY A 1 87 ? 0.095 -17.848 -16.811 1.00 92.38 87 GLY A O 1
ATOM 680 N N . MET A 1 88 ? 0.271 -17.472 -14.605 1.00 92.44 88 MET A N 1
ATOM 681 C CA . MET A 1 88 ? -0.645 -18.548 -14.207 1.00 92.44 88 MET A CA 1
ATOM 682 C C . MET A 1 88 ? -2.100 -18.225 -14.571 1.00 92.44 88 MET A C 1
ATOM 684 O O . MET A 1 88 ? -2.789 -19.060 -15.161 1.00 92.44 88 MET A O 1
ATOM 688 N N . LEU A 1 89 ? -2.558 -17.010 -14.248 1.00 90.62 89 LEU A N 1
ATOM 689 C CA . LEU A 1 89 ? -3.954 -16.591 -14.419 1.00 90.62 89 LEU A CA 1
ATOM 690 C C . LEU A 1 89 ? -4.349 -16.391 -15.888 1.00 90.62 89 LEU A C 1
ATOM 692 O O . LEU A 1 89 ? -5.467 -16.731 -16.274 1.00 90.62 89 LEU A O 1
ATOM 696 N N . PHE A 1 90 ? -3.442 -15.872 -16.719 1.00 84.88 90 PHE A N 1
ATOM 697 C CA . PHE A 1 90 ? -3.739 -15.467 -18.100 1.00 84.88 90 PHE A CA 1
ATOM 698 C C . PHE A 1 90 ? -3.079 -16.361 -19.165 1.00 84.88 90 PHE A C 1
ATOM 700 O O . PHE A 1 90 ? -2.919 -15.960 -20.316 1.00 84.88 90 PHE A O 1
ATOM 707 N N . SER A 1 91 ? -2.747 -17.607 -18.811 1.00 68.19 91 SER A N 1
ATOM 708 C CA . SER A 1 91 ? -2.048 -18.592 -19.661 1.00 68.19 91 SER A CA 1
ATOM 709 C C . SER A 1 91 ? -2.780 -19.025 -20.945 1.00 68.19 91 SER A C 1
ATOM 711 O O . SER A 1 91 ? -2.175 -19.655 -21.815 1.00 68.19 91 SER A O 1
ATOM 713 N N . HIS A 1 92 ? -4.059 -18.682 -21.123 1.00 62.50 92 HIS A N 1
ATOM 714 C CA . HIS A 1 92 ? -4.809 -19.041 -22.328 1.00 62.50 92 HIS A CA 1
ATOM 715 C C . HIS A 1 92 ? -4.675 -17.960 -23.408 1.00 62.50 92 HIS A C 1
ATOM 717 O O . HIS A 1 92 ? -5.434 -16.990 -23.450 1.00 62.50 92 HIS A O 1
ATOM 723 N N . LYS A 1 93 ? -3.747 -18.166 -24.352 1.00 59.09 93 LYS A N 1
ATOM 724 C CA . LYS A 1 93 ? -3.820 -17.511 -25.668 1.00 59.09 93 LYS A CA 1
ATOM 725 C C . LYS A 1 93 ? -5.165 -17.876 -26.305 1.00 59.09 93 LYS A C 1
ATOM 727 O O . LYS A 1 93 ? -5.464 -19.060 -26.456 1.00 59.09 93 LYS A O 1
ATOM 732 N N . LYS A 1 94 ? -5.964 -16.882 -26.711 1.00 50.44 94 LYS A N 1
ATOM 733 C CA . LYS A 1 94 ? -7.084 -17.117 -27.637 1.00 50.44 94 LYS A CA 1
ATOM 734 C C . LYS A 1 94 ? -6.525 -17.847 -28.864 1.00 50.44 94 LYS A C 1
ATOM 736 O O . LYS A 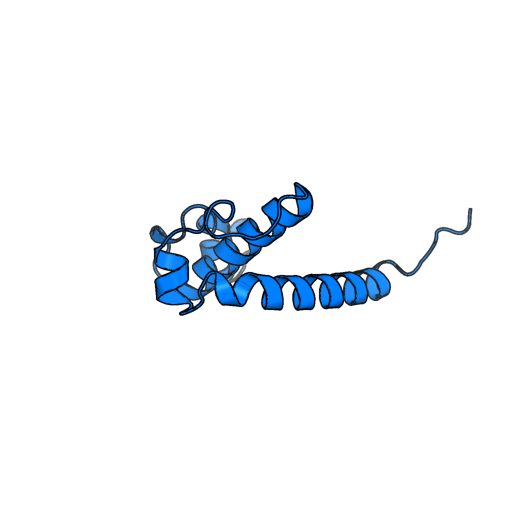1 94 ? -5.659 -17.296 -29.540 1.00 50.44 94 LYS A O 1
ATOM 741 N N . SER A 1 95 ? -7.000 -19.065 -29.135 1.00 49.75 95 SER A N 1
ATOM 742 C CA . SER A 1 95 ? -6.931 -19.603 -30.497 1.00 49.75 95 SER A CA 1
ATOM 743 C C . SER A 1 95 ? -7.786 -18.682 -31.357 1.00 49.75 95 SER A C 1
ATOM 745 O O . SER A 1 95 ? -8.990 -18.573 -31.121 1.00 49.75 95 SER A O 1
ATOM 747 N N . ALA A 1 96 ? -7.124 -17.934 -32.236 1.00 47.53 96 ALA A N 1
ATOM 748 C CA . ALA A 1 96 ? -7.764 -17.272 -33.363 1.00 47.53 96 ALA A CA 1
ATOM 749 C C . ALA A 1 96 ? -8.061 -18.309 -34.450 1.00 47.53 96 ALA A C 1
ATOM 751 O O . ALA A 1 96 ? -7.251 -19.259 -34.573 1.00 47.53 96 ALA A O 1
#

pLDDT: mean 92.49, std 10.03, range [47.53, 98.56]